Protein AF-A0A6I8RSV2-F1 (afdb_monomer)

Radius of gyration: 20.45 Å; Cα contacts (8 Å, |Δi|>4): 91; chains: 1; bounding box: 77×42×43 Å

Foldseek 3Di:
DDDPPVVVVVVVVVVVVCVVPDPDLPPLVVVQPPPPCLVVCVVVVVLVVLLVQLPDPDPSSVLSSLVSLVVSDDPVCLCVSLPLSNLLSLLVQLPDPPPSSVVSSVVCCVPRHDPVSNVVSVVVVVVVVVPDDDDPPDDDDD

Secondary structure (DSSP, 8-state):
--SHHHHHHHHHHHHHHHHHH---HHHHHHHTT-TT-HHHHHHTTHHHHHHHHTT-S-HHHHHHHHHHHHHH--TTTHHHHT-HHHHHHHHHHHT-S-HHHHHHHHHHHHHHS-HHHHHHHHHHHHHTT---PPPP------

Nearest PDB structures (foldseek):
  7dvq-assembly1_K  TM=7.542E-01  e=1.918E-08  Homo sapiens
  3vld-assembly1_A  TM=6.665E-01  e=7.549E-01  Saccharomyces cerevisiae S288C
  3c2h-assembly1_A  TM=5.890E-01  e=7.549E-01  unclassified
  4a3t-assembly1_A  TM=6.501E-01  e=1.222E+00  Saccharomyces cerevisiae W303
  4fp7-assembly1_B  TM=6.631E-01  e=1.513E+00  Saccharomyces cerevisiae S288C

Organism: Xenopus tropicalis (NCBI:txid8364)

Structure (mmCIF, N/CA/C/O backbone):
data_AF-A0A6I8RSV2-F1
#
_entry.id   AF-A0A6I8RSV2-F1
#
loop_
_atom_site.group_PDB
_atom_site.id
_atom_site.type_symbol
_atom_site.label_atom_id
_atom_site.label_alt_id
_atom_site.label_comp_id
_atom_site.label_asym_id
_atom_site.label_entity_id
_atom_site.label_seq_id
_atom_site.pdbx_PDB_ins_code
_atom_site.Cartn_x
_atom_site.Cartn_y
_atom_site.Cartn_z
_atom_site.occupancy
_atom_site.B_iso_or_equiv
_atom_site.auth_seq_id
_atom_site.auth_comp_id
_atom_site.auth_asym_id
_atom_site.auth_atom_id
_atom_site.pdbx_PDB_model_num
ATOM 1 N N . MET A 1 1 ? 21.950 -19.221 -25.359 1.00 44.84 1 MET A N 1
ATOM 2 C CA . MET A 1 1 ? 20.824 -18.276 -25.510 1.00 44.84 1 MET A CA 1
ATOM 3 C C . MET A 1 1 ? 19.569 -19.102 -25.289 1.00 44.84 1 MET A C 1
ATOM 5 O O . MET A 1 1 ? 19.241 -19.859 -26.190 1.00 44.84 1 MET A O 1
ATOM 9 N N . GLY A 1 2 ? 18.957 -19.069 -24.098 1.00 49.88 2 GLY A N 1
ATOM 10 C CA . GLY A 1 2 ? 17.680 -19.771 -23.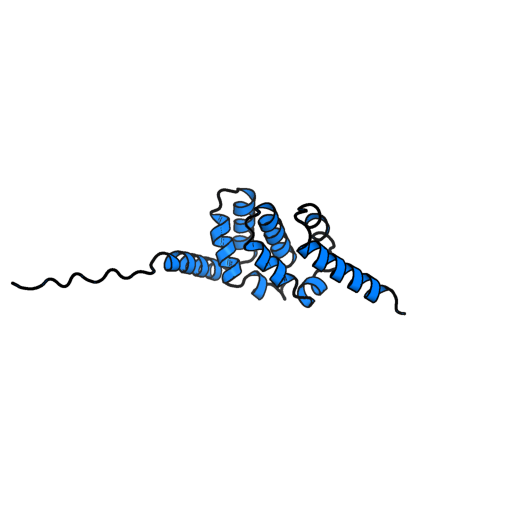895 1.00 49.88 2 GLY A CA 1
ATOM 11 C C . GLY A 1 2 ? 17.271 -20.220 -22.487 1.00 49.88 2 GLY A C 1
ATOM 12 O O . GLY A 1 2 ? 16.111 -20.569 -22.338 1.00 49.88 2 GLY A O 1
ATOM 13 N N . ASP A 1 3 ? 18.130 -20.203 -21.462 1.00 44.06 3 ASP A N 1
ATOM 14 C CA . ASP A 1 3 ? 17.811 -20.995 -20.250 1.00 44.06 3 ASP A CA 1
ATOM 15 C C . ASP A 1 3 ? 17.241 -20.188 -19.061 1.00 44.06 3 ASP A C 1
ATOM 17 O O . ASP A 1 3 ? 16.464 -20.707 -18.267 1.00 44.06 3 ASP A O 1
ATOM 21 N N . GLY A 1 4 ? 17.523 -18.881 -18.970 1.00 42.50 4 GLY A N 1
ATOM 22 C CA . GLY A 1 4 ? 17.167 -18.081 -17.787 1.00 42.50 4 GLY A CA 1
ATOM 23 C C . GLY A 1 4 ? 15.700 -17.637 -17.680 1.00 42.50 4 GLY A C 1
ATOM 24 O O . GLY A 1 4 ? 15.196 -17.469 -16.573 1.00 42.50 4 GLY A O 1
ATOM 25 N N . GLU A 1 5 ? 14.989 -17.436 -18.794 1.00 40.91 5 GLU A N 1
ATOM 26 C CA . GLU A 1 5 ? 13.594 -16.959 -18.749 1.00 40.91 5 GLU A CA 1
ATOM 27 C C . GLU A 1 5 ? 12.603 -18.076 -18.399 1.00 40.91 5 GLU A C 1
ATOM 29 O O . GLU A 1 5 ? 11.626 -17.830 -17.691 1.00 40.91 5 GLU A O 1
ATOM 34 N N . SER A 1 6 ? 12.881 -19.314 -18.818 1.00 44.44 6 SER A N 1
ATOM 35 C CA . SER A 1 6 ? 11.992 -20.454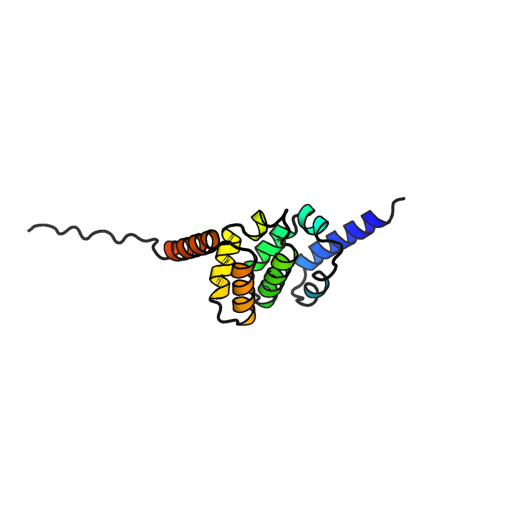 -18.574 1.00 44.44 6 SER A CA 1
ATOM 36 C C . SER A 1 6 ? 12.036 -20.916 -17.113 1.00 44.44 6 SER A C 1
ATOM 38 O O . SER A 1 6 ? 10.990 -21.188 -16.529 1.00 44.44 6 SER A O 1
ATOM 40 N N . GLU A 1 7 ? 13.214 -20.923 -16.478 1.00 44.97 7 GLU A N 1
ATOM 41 C CA . GLU A 1 7 ? 13.347 -21.228 -15.042 1.00 44.97 7 GLU A CA 1
ATOM 42 C C . GLU A 1 7 ? 12.704 -20.145 -14.163 1.00 44.97 7 GLU A C 1
ATOM 44 O O . GLU A 1 7 ? 12.111 -20.434 -13.124 1.00 44.97 7 GLU A O 1
ATOM 49 N N . ARG A 1 8 ? 12.760 -18.882 -14.602 1.00 45.16 8 ARG A N 1
ATOM 50 C CA . ARG A 1 8 ? 12.161 -17.741 -13.895 1.00 45.16 8 ARG A CA 1
ATOM 51 C C . ARG A 1 8 ? 10.645 -17.698 -14.044 1.00 45.16 8 ARG A C 1
ATOM 53 O O . ARG A 1 8 ? 9.963 -17.355 -13.082 1.00 45.16 8 ARG A O 1
ATOM 60 N N . PHE A 1 9 ? 10.109 -18.079 -15.201 1.00 42.41 9 PHE A N 1
ATOM 61 C CA . PHE A 1 9 ? 8.670 -18.250 -15.388 1.00 42.41 9 PHE A CA 1
ATOM 62 C C . PHE A 1 9 ? 8.132 -19.403 -14.532 1.00 42.41 9 PHE A C 1
ATOM 64 O O . PHE A 1 9 ? 7.121 -19.234 -13.853 1.00 42.41 9 PHE A O 1
ATOM 71 N N . GLN A 1 10 ? 8.863 -20.522 -14.465 1.00 45.84 10 GLN A N 1
ATOM 72 C CA . GLN A 1 10 ? 8.545 -21.634 -13.568 1.00 45.84 10 GLN A CA 1
ATOM 73 C C . GLN A 1 10 ? 8.584 -21.186 -12.097 1.00 45.84 10 GLN A C 1
ATOM 75 O O . GLN A 1 10 ? 7.672 -21.500 -11.343 1.00 45.84 10 GLN A O 1
ATOM 80 N N . TYR A 1 11 ? 9.581 -20.387 -11.699 1.00 46.59 11 TYR A N 1
ATOM 81 C CA . TYR A 1 11 ? 9.684 -19.817 -10.350 1.00 46.59 11 TYR A CA 1
ATOM 82 C C . TYR A 1 11 ? 8.512 -18.882 -10.019 1.00 46.59 11 TYR A C 1
ATOM 84 O O . TYR A 1 11 ? 7.946 -18.965 -8.934 1.00 46.59 11 TYR A O 1
ATOM 92 N N . LEU A 1 12 ? 8.094 -18.030 -10.960 1.00 41.88 12 LEU A N 1
ATOM 93 C CA . LEU A 1 12 ? 6.939 -17.144 -10.789 1.00 41.88 12 LEU A CA 1
ATOM 94 C C . LEU A 1 12 ? 5.614 -17.915 -10.737 1.00 41.88 12 LEU A C 1
ATOM 96 O O . LEU A 1 12 ? 4.751 -17.569 -9.935 1.00 41.88 12 LEU A O 1
ATOM 100 N N . GLN A 1 13 ? 5.451 -18.976 -11.530 1.00 44.72 13 GLN A N 1
ATOM 101 C CA . GLN A 1 13 ? 4.284 -19.854 -11.430 1.00 44.72 13 GLN A CA 1
ATOM 102 C C . GLN A 1 13 ? 4.264 -20.626 -10.107 1.00 44.72 13 GLN A C 1
ATOM 104 O O . GLN A 1 13 ? 3.213 -20.687 -9.470 1.00 44.72 13 GLN A O 1
ATOM 109 N N . THR A 1 14 ? 5.407 -21.144 -9.650 1.00 46.81 14 THR A N 1
ATOM 110 C CA . THR A 1 14 ? 5.541 -21.769 -8.326 1.00 46.81 14 THR A CA 1
ATOM 111 C C . THR A 1 14 ? 5.180 -20.777 -7.227 1.00 46.81 14 THR A C 1
ATOM 113 O O . THR A 1 14 ? 4.382 -21.110 -6.366 1.00 46.81 14 THR A O 1
ATOM 116 N N . LEU A 1 15 ? 5.652 -19.532 -7.308 1.00 46.44 15 LEU A N 1
ATOM 117 C CA . LEU A 1 15 ? 5.315 -18.475 -6.354 1.00 46.44 15 LEU A CA 1
ATOM 118 C C . LEU A 1 15 ? 3.823 -18.154 -6.327 1.00 46.44 15 LEU A C 1
ATOM 120 O O . LEU A 1 15 ? 3.233 -18.097 -5.256 1.00 46.44 15 LEU A O 1
ATOM 124 N N . VAL A 1 16 ? 3.195 -17.965 -7.489 1.00 47.09 16 VAL A N 1
ATOM 125 C CA . VAL A 1 16 ? 1.747 -17.716 -7.584 1.00 47.09 16 VAL A CA 1
ATOM 126 C C . VAL A 1 16 ? 0.939 -18.900 -7.040 1.00 47.09 16 VAL A C 1
ATOM 128 O O . VAL A 1 16 ? -0.121 -18.690 -6.451 1.00 47.09 16 VAL A O 1
ATOM 131 N N . THR A 1 17 ? 1.451 -20.123 -7.189 1.00 43.25 17 THR A N 1
ATOM 132 C CA . THR A 1 17 ? 0.830 -21.348 -6.666 1.00 43.25 17 THR A CA 1
ATOM 133 C C . THR A 1 17 ? 1.038 -21.479 -5.152 1.00 43.25 17 THR A C 1
ATOM 135 O O . THR A 1 17 ? 0.083 -21.732 -4.430 1.00 43.25 17 THR A O 1
ATOM 138 N N . GLU A 1 18 ? 2.229 -21.185 -4.624 1.00 46.03 18 GLU A N 1
ATOM 139 C CA . GLU A 1 18 ? 2.501 -21.154 -3.177 1.00 46.03 18 GLU A CA 1
ATOM 140 C C . GLU A 1 18 ? 1.725 -20.040 -2.454 1.00 46.03 18 GLU A C 1
ATOM 142 O O . GLU A 1 18 ? 1.289 -20.232 -1.316 1.00 46.03 18 GLU A O 1
ATOM 147 N N . PHE A 1 19 ? 1.476 -18.912 -3.136 1.00 47.94 19 PHE A N 1
ATOM 148 C CA . PHE A 1 19 ? 0.572 -17.842 -2.694 1.00 47.94 19 PHE A CA 1
ATOM 149 C C . PHE A 1 19 ? -0.883 -18.310 -2.547 1.00 47.94 19 PHE A C 1
ATOM 151 O O . PHE A 1 19 ? -1.624 -17.729 -1.753 1.00 47.94 19 PHE A O 1
ATOM 158 N N . GLN A 1 20 ? -1.300 -19.316 -3.320 1.00 41.41 20 GLN A N 1
ATOM 159 C CA . GLN A 1 20 ? -2.643 -19.898 -3.256 1.00 41.41 20 GLN A CA 1
ATOM 160 C C . GLN A 1 20 ? -2.731 -21.045 -2.241 1.00 41.41 20 GLN A C 1
ATOM 162 O O . GLN A 1 20 ? -3.803 -21.249 -1.679 1.00 41.41 20 GLN A O 1
ATOM 167 N N . ASP A 1 21 ? -1.623 -21.744 -1.969 1.00 40.31 21 ASP A N 1
ATOM 168 C CA . ASP A 1 21 ? -1.639 -22.984 -1.181 1.00 40.31 21 ASP A CA 1
ATOM 169 C C . ASP A 1 21 ? -1.277 -22.824 0.307 1.00 40.31 21 ASP A C 1
ATOM 171 O O . ASP A 1 21 ? -1.641 -23.679 1.111 1.00 40.31 21 ASP A O 1
ATOM 175 N N . THR A 1 22 ? -0.580 -21.761 0.736 1.00 38.38 22 THR A N 1
ATOM 176 C CA . THR A 1 22 ? -0.007 -21.759 2.097 1.00 38.38 22 THR A CA 1
ATOM 177 C C . THR A 1 22 ? -0.469 -20.640 3.032 1.00 38.38 22 THR A C 1
ATOM 179 O O . THR A 1 22 ? -0.146 -19.461 2.900 1.00 38.38 22 THR A O 1
ATOM 18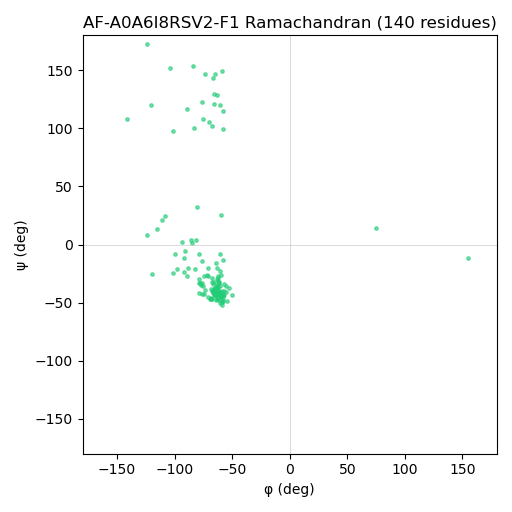2 N N . ASP A 1 23 ? -1.066 -21.072 4.143 1.00 48.44 23 ASP A N 1
ATOM 183 C CA . ASP A 1 23 ? -1.106 -20.403 5.450 1.00 48.44 23 ASP A CA 1
ATOM 184 C C . ASP A 1 23 ? 0.295 -20.158 6.072 1.00 48.44 23 ASP A C 1
ATOM 186 O O . ASP A 1 23 ? 0.444 -20.024 7.287 1.00 48.44 23 ASP A O 1
ATOM 190 N N . SER A 1 24 ? 1.357 -20.070 5.263 1.00 42.81 24 SER A N 1
ATOM 191 C CA . SER A 1 24 ? 2.727 -19.892 5.737 1.00 42.81 24 SER A CA 1
ATOM 192 C C . SER A 1 24 ? 3.174 -18.433 5.585 1.00 42.81 24 SER A C 1
ATOM 194 O O . SER A 1 24 ? 3.619 -17.944 4.551 1.00 42.81 24 SER A O 1
ATOM 196 N N . VAL A 1 25 ? 3.070 -17.712 6.698 1.00 48.03 25 VAL A N 1
ATOM 197 C CA . VAL A 1 25 ? 3.567 -16.339 6.901 1.00 48.03 25 VAL A CA 1
ATOM 198 C C . VAL A 1 25 ? 5.091 -16.220 6.657 1.00 48.03 25 VAL A C 1
ATOM 200 O O . VAL A 1 25 ? 5.606 -15.120 6.487 1.00 48.03 25 VAL A O 1
ATOM 203 N N . GLY A 1 26 ? 5.823 -17.338 6.571 1.00 42.19 26 GLY A N 1
ATOM 204 C CA . GLY A 1 26 ? 7.275 -17.365 6.364 1.00 42.19 26 GLY A CA 1
ATOM 205 C C . GLY A 1 26 ? 7.752 -17.025 4.944 1.00 42.19 26 GLY A C 1
ATOM 206 O O . GLY A 1 26 ? 8.853 -16.497 4.801 1.00 42.19 26 GLY A O 1
ATOM 207 N N . GLY A 1 27 ? 6.945 -17.267 3.902 1.00 45.47 27 GLY A N 1
ATOM 208 C CA . GLY A 1 27 ? 7.351 -17.029 2.504 1.00 45.47 27 GLY A CA 1
ATOM 209 C C . GLY A 1 27 ? 7.301 -15.556 2.080 1.00 45.47 27 GLY A C 1
ATOM 210 O O . GLY A 1 27 ? 8.163 -15.080 1.339 1.00 45.47 27 GLY A O 1
ATOM 211 N N . LEU A 1 28 ? 6.345 -14.793 2.624 1.00 45.75 28 LEU A N 1
ATOM 21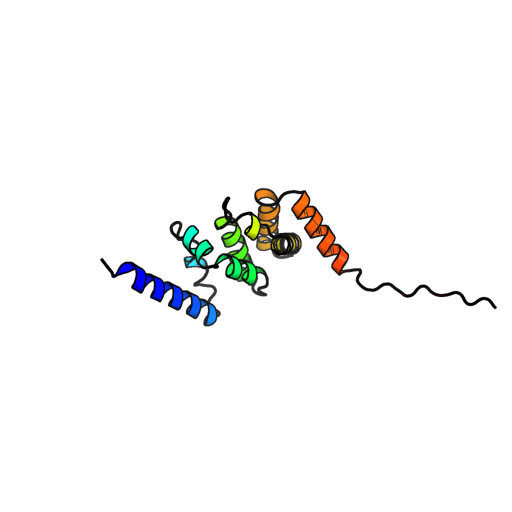2 C CA . LEU A 1 28 ? 6.141 -13.373 2.298 1.00 45.75 28 LEU A CA 1
ATOM 213 C C . LEU A 1 28 ? 7.335 -12.486 2.695 1.00 45.75 28 LEU A C 1
ATOM 215 O O . LEU A 1 28 ? 7.620 -11.495 2.019 1.00 45.75 28 LEU A O 1
ATOM 219 N N . CYS A 1 29 ? 8.071 -12.863 3.747 1.00 41.25 29 CYS A N 1
ATOM 220 C CA . CYS A 1 29 ? 9.256 -12.136 4.211 1.00 41.25 29 CYS A CA 1
ATOM 221 C C . CYS A 1 29 ? 10.467 -12.260 3.271 1.00 41.25 29 CYS A C 1
ATOM 223 O O . CYS A 1 29 ? 11.269 -11.330 3.218 1.00 41.25 29 CYS A O 1
ATOM 225 N N . ASN A 1 30 ? 10.597 -13.346 2.498 1.00 45.69 30 ASN A N 1
ATOM 226 C CA . ASN A 1 30 ? 11.757 -13.540 1.615 1.00 45.69 30 ASN A CA 1
ATOM 227 C C . ASN A 1 30 ? 11.583 -12.925 0.216 1.00 45.69 30 ASN A C 1
ATOM 229 O O . ASN A 1 30 ? 12.572 -12.644 -0.455 1.00 45.69 30 ASN A O 1
ATOM 233 N N . LEU A 1 31 ? 10.348 -12.660 -0.220 1.00 46.06 31 LEU A N 1
ATOM 234 C CA . LEU A 1 31 ? 10.064 -12.060 -1.533 1.00 46.06 31 LEU A CA 1
ATOM 235 C C . LEU A 1 31 ? 10.195 -10.535 -1.576 1.00 46.06 31 LEU A C 1
ATOM 237 O O . LEU A 1 31 ? 10.377 -9.966 -2.650 1.00 46.06 31 LEU A O 1
ATOM 241 N N . CYS A 1 32 ? 10.120 -9.857 -0.430 1.00 42.41 32 CYS A N 1
ATOM 242 C CA . CYS A 1 32 ? 10.064 -8.393 -0.383 1.00 42.41 32 CYS A CA 1
ATOM 243 C C . CYS A 1 32 ? 11.439 -7.697 -0.403 1.00 42.41 32 CYS A C 1
ATOM 245 O O . CYS A 1 32 ? 11.497 -6.473 -0.298 1.00 42.41 32 CYS A O 1
ATOM 247 N N . LEU A 1 33 ? 12.545 -8.441 -0.538 1.00 43.41 33 LEU A N 1
ATOM 248 C CA . LEU A 1 33 ? 13.905 -7.894 -0.434 1.00 43.41 33 LEU A CA 1
ATOM 249 C C . LEU A 1 33 ? 14.815 -8.144 -1.646 1.00 43.41 33 LEU A C 1
ATOM 251 O O . LEU A 1 33 ? 15.985 -7.761 -1.593 1.00 43.41 33 LEU A O 1
ATOM 255 N N . ASP A 1 34 ? 14.308 -8.674 -2.764 1.00 47.34 34 ASP A N 1
ATOM 256 C CA . ASP A 1 34 ? 15.084 -8.649 -4.008 1.00 47.34 34 ASP A CA 1
ATOM 257 C C . ASP A 1 34 ? 14.916 -7.290 -4.709 1.00 47.34 34 ASP A C 1
ATOM 259 O O . ASP A 1 34 ? 13.916 -6.996 -5.372 1.00 47.34 34 ASP A O 1
ATOM 263 N N . LYS A 1 35 ? 15.919 -6.422 -4.528 1.00 48.16 35 LYS A N 1
ATOM 264 C CA . LYS A 1 35 ? 15.984 -5.063 -5.096 1.00 48.16 35 LYS A CA 1
ATOM 265 C C . LYS A 1 35 ? 15.959 -5.029 -6.630 1.00 48.16 35 LYS A C 1
ATOM 267 O O . LYS A 1 35 ? 15.827 -3.943 -7.191 1.00 48.16 35 LYS A O 1
ATOM 272 N N . THR A 1 36 ? 16.055 -6.174 -7.302 1.00 51.94 36 THR A N 1
ATOM 273 C CA . THR A 1 36 ? 16.255 -6.262 -8.752 1.00 51.94 36 THR A CA 1
ATOM 274 C C . THR A 1 36 ? 14.944 -6.355 -9.541 1.00 51.94 36 THR A C 1
ATOM 276 O O . THR A 1 36 ? 14.950 -6.152 -10.749 1.00 51.94 36 THR A O 1
ATOM 279 N N . ASN A 1 37 ? 13.795 -6.585 -8.887 1.00 59.06 37 ASN A N 1
ATOM 280 C CA . ASN A 1 37 ? 12.561 -6.974 -9.588 1.00 59.06 37 ASN A CA 1
ATOM 281 C C . ASN A 1 37 ? 11.386 -5.975 -9.515 1.00 59.06 37 ASN A C 1
ATOM 283 O O . ASN A 1 37 ? 10.269 -6.332 -9.888 1.00 59.06 37 ASN A O 1
ATOM 287 N N . LYS A 1 38 ? 11.601 -4.720 -9.084 1.00 65.31 38 LYS A N 1
ATOM 288 C CA . LYS A 1 38 ? 10.515 -3.717 -8.958 1.00 65.31 38 LYS A CA 1
ATOM 289 C C . LYS A 1 38 ? 9.715 -3.512 -10.250 1.00 65.31 38 LYS A C 1
ATOM 291 O O . LYS A 1 38 ? 8.491 -3.527 -10.192 1.00 65.31 38 LYS A O 1
ATOM 296 N N . SER A 1 39 ? 10.383 -3.327 -11.391 1.00 62.25 39 SER A N 1
ATOM 297 C CA . SER A 1 39 ? 9.716 -3.132 -12.690 1.00 62.25 39 SER A CA 1
ATOM 298 C C . SER A 1 39 ? 8.885 -4.353 -13.076 1.00 62.25 39 SER A C 1
ATOM 300 O O . SER A 1 39 ? 7.709 -4.220 -13.377 1.00 62.25 39 SER A O 1
ATOM 302 N N . HIS A 1 40 ? 9.444 -5.554 -12.933 1.00 62.78 40 HIS A N 1
ATOM 303 C CA . HIS A 1 40 ? 8.748 -6.798 -13.256 1.00 62.78 40 HIS A CA 1
ATOM 304 C C . HIS A 1 40 ? 7.510 -7.053 -12.384 1.00 62.78 40 HIS A C 1
ATOM 306 O O . HIS A 1 40 ? 6.516 -7.582 -12.877 1.00 62.78 40 HIS A O 1
ATOM 312 N N . ILE A 1 41 ? 7.532 -6.674 -11.100 1.00 65.69 41 ILE A N 1
ATOM 313 C CA . ILE A 1 41 ? 6.353 -6.778 -10.221 1.00 65.69 41 ILE A CA 1
ATOM 314 C C . ILE A 1 41 ? 5.241 -5.830 -10.691 1.00 65.69 41 ILE A C 1
ATOM 316 O O . ILE A 1 41 ? 4.067 -6.198 -10.658 1.00 65.69 41 ILE A O 1
ATOM 320 N N . LEU A 1 42 ? 5.597 -4.627 -11.148 1.00 70.12 42 LEU A N 1
ATOM 321 C CA . LEU A 1 42 ? 4.632 -3.678 -11.704 1.00 70.12 42 LEU A CA 1
ATOM 322 C C . LEU A 1 42 ? 4.077 -4.179 -13.047 1.00 70.12 42 LEU A C 1
ATOM 324 O O . LEU A 1 42 ? 2.861 -4.220 -13.221 1.00 70.12 42 LEU A O 1
ATOM 328 N N . ASP A 1 43 ? 4.946 -4.661 -13.937 1.00 69.94 43 ASP A N 1
ATOM 329 C CA . ASP A 1 43 ? 4.578 -5.136 -15.278 1.00 69.94 43 ASP A CA 1
ATOM 330 C C . ASP A 1 43 ? 3.729 -6.420 -15.253 1.00 69.94 43 ASP A C 1
ATOM 332 O O . ASP A 1 43 ? 2.894 -6.638 -16.128 1.00 69.94 43 ASP A O 1
ATOM 336 N N . SER A 1 44 ? 3.899 -7.265 -14.232 1.00 66.19 44 SER A N 1
ATOM 337 C CA . SER A 1 44 ? 3.123 -8.505 -14.049 1.00 66.19 44 SER A CA 1
ATOM 338 C C . SER A 1 44 ? 1.779 -8.306 -13.336 1.00 66.19 44 SER A C 1
ATOM 340 O O . SER A 1 44 ? 1.059 -9.274 -13.096 1.00 66.19 44 SER A O 1
ATOM 342 N N . GLY A 1 45 ? 1.419 -7.069 -12.973 1.00 69.88 45 GLY A N 1
ATOM 343 C CA . GLY A 1 45 ? 0.194 -6.785 -12.220 1.00 69.88 45 GLY A CA 1
ATOM 344 C C . GLY A 1 45 ? 0.270 -7.162 -10.736 1.00 69.88 45 GLY A C 1
ATOM 345 O O . GLY A 1 45 ? -0.758 -7.185 -10.053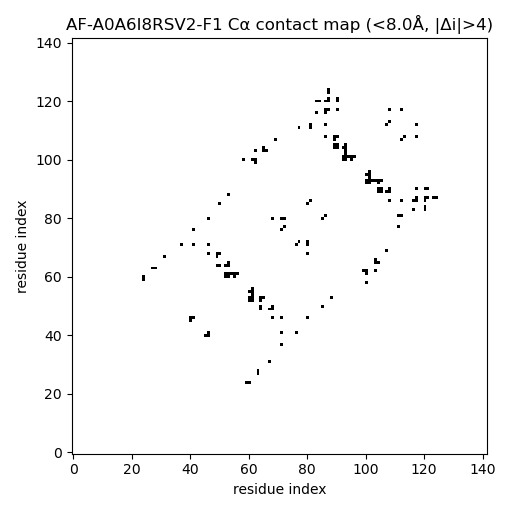 1.00 69.88 45 GLY A O 1
ATOM 346 N N . GLY A 1 46 ? 1.471 -7.413 -10.206 1.00 76.19 46 GLY A N 1
ATOM 347 C CA . GLY A 1 46 ? 1.693 -7.745 -8.799 1.00 76.19 46 GLY A CA 1
ATOM 348 C C . GLY A 1 46 ? 1.225 -6.651 -7.836 1.00 76.19 46 GLY A C 1
ATOM 349 O O . GLY A 1 46 ? 0.806 -6.958 -6.723 1.00 76.19 46 GLY A O 1
ATOM 350 N N . LEU A 1 47 ? 1.189 -5.387 -8.275 1.00 83.31 47 LEU A N 1
ATOM 351 C CA . LEU A 1 47 ? 0.674 -4.277 -7.467 1.00 83.31 47 LEU A CA 1
ATOM 352 C C . LEU A 1 47 ? -0.790 -4.486 -7.042 1.00 83.31 47 LEU A C 1
ATOM 354 O O . LEU A 1 47 ? -1.126 -4.263 -5.880 1.00 83.31 47 LEU A O 1
ATOM 358 N N . LYS A 1 48 ? -1.646 -5.006 -7.930 1.00 83.69 48 LYS A N 1
ATOM 359 C CA . LYS A 1 48 ? -3.052 -5.301 -7.603 1.00 83.69 48 LYS A CA 1
ATOM 360 C C . LYS A 1 48 ? -3.182 -6.395 -6.548 1.00 83.69 48 LYS A C 1
ATOM 362 O O . LYS A 1 48 ? -4.029 -6.295 -5.666 1.00 83.69 48 LYS A O 1
ATOM 367 N N . LEU A 1 49 ? -2.327 -7.418 -6.608 1.00 81.50 49 LEU A N 1
ATOM 368 C CA . LEU A 1 49 ? -2.299 -8.481 -5.599 1.00 81.50 49 LEU A CA 1
ATOM 369 C C . LEU A 1 49 ? -1.909 -7.922 -4.227 1.00 81.50 49 LEU A C 1
ATOM 371 O O . LEU A 1 49 ? -2.568 -8.225 -3.236 1.00 81.50 49 LEU A O 1
ATOM 375 N N . VAL A 1 50 ? -0.904 -7.042 -4.181 1.00 84.44 50 VAL A N 1
ATOM 376 C CA . VAL A 1 50 ? -0.487 -6.369 -2.942 1.00 84.44 50 VAL A CA 1
ATOM 377 C C . VAL A 1 50 ? -1.611 -5.486 -2.386 1.00 84.44 50 VAL A C 1
ATOM 379 O O . VAL A 1 50 ? -1.876 -5.529 -1.186 1.00 84.44 50 VAL A O 1
ATOM 382 N N . ILE A 1 51 ? -2.316 -4.731 -3.235 1.00 88.62 51 ILE A N 1
ATOM 383 C CA . ILE A 1 51 ? -3.477 -3.927 -2.812 1.00 88.62 51 ILE A CA 1
ATOM 384 C C . ILE A 1 51 ? -4.578 -4.829 -2.233 1.00 88.62 51 ILE A C 1
ATOM 386 O O . ILE A 1 51 ? -5.122 -4.526 -1.171 1.00 88.62 51 ILE A O 1
ATOM 390 N N . ASN A 1 52 ? -4.863 -5.975 -2.858 1.00 87.38 52 ASN A N 1
ATOM 391 C CA . ASN A 1 52 ? -5.851 -6.930 -2.348 1.00 87.38 52 ASN A CA 1
ATOM 392 C C . ASN A 1 52 ? -5.474 -7.483 -0.963 1.00 87.38 52 ASN A C 1
ATOM 394 O O . ASN A 1 52 ? -6.353 -7.708 -0.128 1.00 87.38 52 ASN A O 1
ATOM 398 N N . CYS A 1 53 ? -4.178 -7.650 -0.673 1.00 85.31 53 CYS A N 1
ATOM 399 C CA . CYS A 1 53 ? -3.705 -8.093 0.639 1.00 85.31 53 CYS A CA 1
ATOM 400 C C . CYS A 1 53 ? -4.037 -7.114 1.780 1.00 85.31 53 CYS A C 1
ATOM 402 O O . CYS A 1 53 ? -4.103 -7.551 2.931 1.00 85.31 53 CYS A O 1
ATOM 404 N N . LEU A 1 54 ? -4.315 -5.834 1.495 1.00 90.25 54 LEU A N 1
ATOM 405 C CA . LEU A 1 54 ? -4.776 -4.877 2.510 1.00 90.25 54 LEU A CA 1
ATOM 406 C C . LEU A 1 54 ? -6.127 -5.282 3.117 1.00 90.25 54 LEU A C 1
ATOM 408 O O . LEU A 1 54 ? -6.395 -4.984 4.273 1.00 90.25 54 LEU A O 1
ATOM 412 N N . SER A 1 55 ? -6.965 -6.015 2.381 1.00 89.31 55 SER A N 1
ATOM 413 C CA . SER A 1 55 ? -8.253 -6.510 2.892 1.00 89.31 55 SER A CA 1
ATOM 414 C C . SER A 1 55 ? -8.130 -7.784 3.746 1.00 89.31 55 SER A C 1
ATOM 416 O O . SER A 1 55 ? -9.140 -8.352 4.166 1.00 89.31 55 SER A O 1
ATOM 418 N N . SER A 1 56 ? -6.910 -8.267 4.006 1.00 88.38 56 SER A N 1
ATOM 419 C CA . SER A 1 56 ? -6.680 -9.466 4.813 1.00 88.38 56 SER A CA 1
ATOM 420 C C . SER A 1 56 ? -7.087 -9.267 6.275 1.00 88.38 56 SER A C 1
ATOM 422 O O . SER A 1 56 ? -6.850 -8.223 6.876 1.00 88.38 56 SER A O 1
ATOM 424 N N . ARG A 1 57 ? -7.633 -10.322 6.893 1.00 85.12 57 ARG A N 1
ATOM 425 C CA . ARG A 1 57 ? -7.893 -10.363 8.345 1.00 85.12 57 ARG A CA 1
ATOM 426 C C . ARG A 1 57 ? -6.626 -10.592 9.171 1.00 85.12 57 ARG A C 1
ATOM 428 O O . ARG A 1 57 ? -6.656 -10.432 10.386 1.00 85.12 57 ARG A O 1
ATOM 435 N N . ARG A 1 58 ? -5.529 -11.012 8.532 1.00 83.69 58 ARG A N 1
A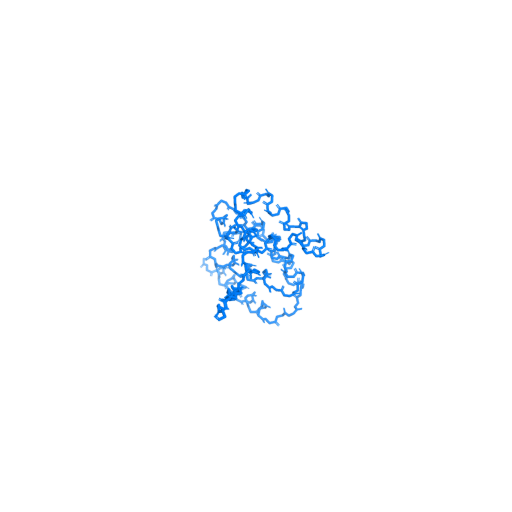TOM 436 C CA . ARG A 1 58 ? -4.253 -11.281 9.202 1.00 83.69 58 ARG A CA 1
ATOM 437 C C . ARG A 1 58 ? -3.419 -10.009 9.234 1.00 83.69 58 ARG A C 1
ATOM 439 O O . ARG A 1 58 ? -2.983 -9.530 8.189 1.00 83.69 58 ARG A O 1
ATOM 446 N N . GLU A 1 59 ? -3.142 -9.513 10.433 1.00 84.81 59 GLU A N 1
ATOM 447 C CA . GLU A 1 59 ? -2.374 -8.280 10.642 1.00 84.81 59 GLU A CA 1
ATOM 448 C C . GLU A 1 59 ? -0.987 -8.326 9.993 1.00 84.81 59 GLU A C 1
ATOM 450 O O . GLU A 1 59 ? -0.583 -7.358 9.358 1.00 84.81 59 GLU A O 1
ATOM 455 N N . GLU A 1 60 ? -0.290 -9.464 10.065 1.00 80.75 60 GLU A N 1
ATOM 456 C CA . GLU A 1 60 ? 1.019 -9.626 9.415 1.00 80.75 60 GLU A CA 1
ATOM 457 C C . GLU A 1 60 ? 0.925 -9.499 7.890 1.00 80.75 60 GLU A C 1
ATOM 459 O O . GLU A 1 60 ? 1.792 -8.896 7.269 1.00 80.75 60 GLU A O 1
ATOM 464 N N . THR A 1 61 ? -0.154 -9.995 7.273 1.00 80.12 61 THR A N 1
ATOM 465 C CA . THR A 1 61 ? -0.373 -9.836 5.826 1.00 80.12 61 THR A CA 1
ATOM 466 C C . THR A 1 61 ? -0.606 -8.371 5.460 1.00 80.12 61 THR A C 1
ATOM 468 O O . THR A 1 61 ? -0.069 -7.903 4.458 1.00 80.12 61 THR A O 1
ATOM 471 N N . VAL A 1 62 ? -1.355 -7.634 6.285 1.00 86.94 62 VAL A N 1
ATOM 472 C CA . VAL A 1 62 ? -1.567 -6.192 6.095 1.00 86.94 62 VAL A CA 1
ATOM 473 C C . VAL A 1 62 ? -0.253 -5.430 6.264 1.00 86.94 62 VAL A C 1
ATOM 475 O O . VAL A 1 62 ? 0.068 -4.582 5.436 1.00 86.94 62 VAL A O 1
ATOM 478 N N . LEU A 1 63 ? 0.542 -5.759 7.287 1.00 80.56 63 LEU A N 1
ATOM 479 C CA . LEU A 1 63 ? 1.854 -5.154 7.515 1.00 80.56 63 LEU A CA 1
ATOM 480 C C . LEU A 1 63 ? 2.785 -5.368 6.327 1.00 80.56 63 LEU A C 1
ATOM 482 O O . LEU A 1 63 ? 3.336 -4.390 5.835 1.00 80.56 63 LEU A O 1
ATOM 486 N N . SER A 1 64 ? 2.912 -6.604 5.834 1.00 76.62 64 SER A N 1
ATOM 487 C CA . SER A 1 64 ? 3.712 -6.896 4.642 1.00 76.62 64 SER A CA 1
ATOM 488 C C . SER A 1 64 ? 3.223 -6.103 3.433 1.00 76.62 64 SER A C 1
ATOM 490 O O . SER A 1 64 ? 4.029 -5.482 2.750 1.00 76.62 64 SER A O 1
ATOM 492 N N . ALA A 1 65 ? 1.911 -6.061 3.193 1.00 84.50 65 ALA A N 1
ATOM 493 C CA . ALA A 1 65 ? 1.350 -5.309 2.077 1.00 84.50 65 ALA A CA 1
ATOM 494 C C . ALA A 1 65 ? 1.674 -3.807 2.165 1.00 84.50 65 ALA A C 1
ATOM 496 O O . ALA A 1 65 ? 2.067 -3.211 1.165 1.00 84.50 65 ALA A O 1
ATOM 497 N N . LEU A 1 66 ? 1.586 -3.205 3.357 1.00 83.56 66 LEU A N 1
ATOM 498 C CA . LEU A 1 66 ? 1.940 -1.800 3.587 1.00 83.56 66 LEU A CA 1
ATOM 499 C C . LEU A 1 66 ? 3.398 -1.505 3.227 1.00 83.56 66 LEU A C 1
ATOM 501 O O . LEU A 1 66 ? 3.669 -0.587 2.450 1.00 83.56 66 LEU A O 1
ATOM 505 N N . THR A 1 67 ? 4.343 -2.287 3.752 1.00 79.81 67 THR A N 1
ATOM 506 C CA . TH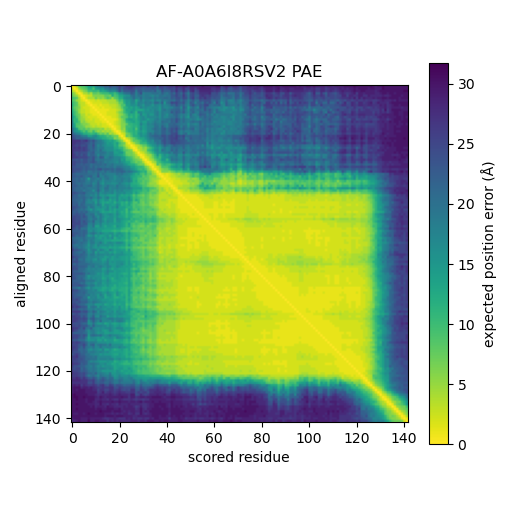R A 1 67 ? 5.770 -2.096 3.452 1.00 79.81 67 THR A CA 1
ATOM 507 C C . THR A 1 67 ? 6.079 -2.350 1.981 1.00 79.81 67 THR A C 1
ATOM 509 O O . THR A 1 67 ? 6.870 -1.612 1.388 1.00 79.81 67 THR A O 1
ATOM 512 N N . THR A 1 68 ? 5.439 -3.340 1.358 1.00 80.12 68 THR A N 1
ATOM 513 C CA . THR A 1 68 ? 5.604 -3.610 -0.073 1.00 80.12 68 THR A CA 1
ATOM 514 C C . THR A 1 68 ? 5.070 -2.462 -0.925 1.00 80.12 68 THR A C 1
ATOM 516 O O . THR A 1 68 ? 5.744 -2.065 -1.871 1.00 80.12 68 THR A O 1
ATOM 519 N N . LEU A 1 69 ? 3.926 -1.857 -0.584 1.00 85.69 69 LEU A N 1
ATOM 520 C CA . LEU A 1 69 ? 3.416 -0.674 -1.290 1.00 85.69 69 LEU A CA 1
ATOM 521 C C . LEU A 1 69 ? 4.373 0.516 -1.193 1.00 85.69 69 LEU A C 1
ATOM 523 O O . LEU A 1 69 ? 4.641 1.156 -2.208 1.00 85.69 69 LEU A O 1
ATOM 527 N N . MET A 1 70 ? 4.937 0.780 -0.010 1.00 83.50 70 MET A N 1
ATOM 528 C CA . MET A 1 70 ? 5.959 1.823 0.162 1.00 83.50 70 MET A CA 1
ATOM 529 C C . MET A 1 70 ? 7.182 1.556 -0.724 1.00 83.50 70 MET A C 1
ATOM 531 O O . MET A 1 70 ? 7.680 2.453 -1.400 1.00 83.50 70 MET A O 1
ATOM 535 N N . PHE A 1 71 ? 7.641 0.303 -0.779 1.00 81.81 71 PHE A N 1
ATOM 536 C CA . PHE A 1 71 ? 8.780 -0.089 -1.607 1.00 81.81 71 PHE A CA 1
ATOM 537 C C . PHE A 1 71 ? 8.491 0.014 -3.111 1.00 81.81 71 PHE A C 1
ATOM 539 O O . PHE A 1 71 ? 9.359 0.444 -3.879 1.00 81.81 71 PHE A O 1
ATOM 546 N N . LEU A 1 72 ? 7.291 -0.378 -3.538 1.00 81.81 72 LEU A N 1
ATOM 547 C CA . LEU A 1 72 ? 6.848 -0.334 -4.930 1.00 81.81 72 LEU A CA 1
ATOM 548 C C . LEU A 1 72 ? 6.429 1.067 -5.380 1.00 81.81 72 LEU A C 1
ATOM 550 O O . LEU A 1 72 ? 6.218 1.258 -6.576 1.00 81.81 72 LEU A O 1
ATOM 554 N N . CYS A 1 73 ? 6.333 2.046 -4.477 1.00 85.62 73 CYS A N 1
ATOM 555 C CA . CYS A 1 73 ? 5.997 3.419 -4.826 1.00 85.62 73 CYS A CA 1
ATOM 556 C C . CYS A 1 73 ? 7.151 4.085 -5.590 1.00 85.62 73 CYS A C 1
ATOM 558 O O . CYS A 1 73 ? 8.185 4.461 -5.039 1.00 85.62 73 CYS A O 1
ATOM 560 N N . THR A 1 74 ? 6.962 4.229 -6.897 1.00 85.19 74 THR A N 1
ATOM 561 C CA . THR A 1 74 ? 7.865 4.909 -7.829 1.00 85.19 74 THR A CA 1
ATOM 562 C C . THR A 1 74 ? 7.094 6.011 -8.547 1.00 85.19 74 THR A C 1
ATOM 564 O O . THR A 1 74 ? 5.873 6.085 -8.434 1.00 85.19 74 THR A O 1
ATOM 567 N N . ALA A 1 75 ? 7.768 6.859 -9.326 1.00 85.81 75 ALA A N 1
ATOM 568 C CA . ALA A 1 75 ? 7.072 7.866 -10.131 1.00 85.81 75 ALA A CA 1
ATOM 569 C C . ALA A 1 75 ? 6.008 7.250 -11.067 1.00 85.81 75 ALA A C 1
ATOM 571 O O . ALA A 1 75 ? 4.945 7.836 -11.232 1.00 85.81 75 ALA A O 1
ATOM 572 N N . ALA A 1 76 ? 6.264 6.055 -11.616 1.00 84.81 76 ALA A N 1
ATOM 573 C CA . ALA A 1 76 ? 5.353 5.369 -12.535 1.00 84.81 76 ALA A CA 1
ATOM 574 C C . ALA A 1 76 ? 4.151 4.711 -11.832 1.00 84.81 76 ALA A C 1
ATOM 576 O O . ALA A 1 76 ? 3.061 4.666 -12.389 1.00 84.81 76 ALA A O 1
ATOM 577 N N . SER A 1 77 ? 4.333 4.218 -10.605 1.00 86.38 77 SER A N 1
ATOM 578 C CA . SER A 1 77 ? 3.301 3.485 -9.854 1.00 86.38 77 SER A CA 1
ATOM 579 C C . SER A 1 77 ? 2.562 4.338 -8.822 1.00 86.38 77 SER A C 1
ATOM 581 O O . SER A 1 77 ? 1.577 3.879 -8.246 1.00 86.38 77 SER A O 1
ATOM 583 N N . ARG A 1 78 ? 3.000 5.581 -8.574 1.00 90.94 78 ARG A N 1
ATOM 584 C CA . ARG A 1 78 ? 2.455 6.447 -7.514 1.00 90.94 78 ARG A CA 1
ATOM 585 C C . ARG A 1 78 ? 0.948 6.648 -7.626 1.00 90.94 78 ARG A C 1
ATOM 587 O O . ARG A 1 78 ? 0.271 6.623 -6.604 1.00 90.94 78 ARG A O 1
ATOM 594 N N . THR A 1 79 ? 0.414 6.825 -8.832 1.00 92.38 79 THR A N 1
ATOM 595 C CA . THR A 1 79 ? -1.029 7.034 -9.035 1.00 92.38 79 THR A CA 1
ATOM 596 C C . THR A 1 79 ? -1.855 5.824 -8.601 1.00 92.38 79 THR A C 1
ATOM 598 O O . THR A 1 79 ? -2.917 5.995 -8.016 1.00 92.38 79 THR A O 1
ATOM 601 N N . GLU A 1 80 ? -1.360 4.607 -8.833 1.00 91.75 80 GLU A N 1
ATOM 602 C CA . GLU A 1 80 ? -2.042 3.374 -8.421 1.00 91.75 80 GLU A CA 1
ATOM 603 C C . GLU A 1 80 ? -1.827 3.088 -6.927 1.00 91.75 80 GLU A C 1
ATOM 605 O O . GLU A 1 80 ? -2.774 2.775 -6.211 1.00 91.75 80 GLU A O 1
ATOM 610 N N . VAL A 1 81 ? -0.605 3.298 -6.424 1.00 92.69 81 VAL A N 1
ATOM 611 C CA . VAL A 1 81 ? -0.266 3.155 -4.996 1.00 92.69 81 VAL A CA 1
ATOM 612 C C . VAL A 1 81 ? -1.044 4.145 -4.121 1.00 92.69 81 VAL A C 1
ATOM 614 O O . VAL A 1 81 ? -1.373 3.829 -2.984 1.00 92.69 81 VAL A O 1
ATOM 617 N N . THR A 1 82 ? -1.373 5.328 -4.640 1.00 95.69 82 THR A N 1
ATOM 618 C CA . THR A 1 82 ? -2.157 6.362 -3.937 1.00 95.69 82 THR A CA 1
ATOM 619 C C . THR A 1 82 ? -3.573 6.509 -4.495 1.00 95.69 82 THR A C 1
ATOM 621 O O . THR A 1 82 ? -4.201 7.562 -4.357 1.00 95.69 82 THR A O 1
ATOM 624 N N . ALA A 1 83 ? -4.095 5.450 -5.124 1.00 95.44 83 ALA A N 1
ATOM 625 C CA . ALA A 1 83 ? -5.475 5.419 -5.584 1.00 95.44 83 ALA A CA 1
ATOM 626 C C . ALA A 1 83 ? -6.448 5.627 -4.404 1.00 95.44 83 ALA A C 1
ATOM 628 O O . ALA A 1 83 ? -6.149 5.181 -3.292 1.00 95.44 83 ALA A O 1
ATOM 629 N N . PRO A 1 84 ? -7.631 6.237 -4.621 1.00 94.62 84 PRO A N 1
ATOM 630 C CA . PRO A 1 84 ? -8.548 6.602 -3.537 1.00 94.62 84 PRO A CA 1
ATOM 631 C C . PRO A 1 84 ? -8.859 5.464 -2.553 1.00 94.62 84 PRO A C 1
ATOM 633 O O . PRO A 1 84 ? -8.772 5.664 -1.346 1.00 94.62 84 PRO A O 1
ATOM 636 N N . ALA A 1 85 ? -9.111 4.251 -3.056 1.00 92.69 85 ALA A N 1
ATOM 637 C CA . ALA A 1 85 ? -9.385 3.077 -2.221 1.00 92.69 85 ALA A CA 1
ATOM 638 C C . ALA A 1 85 ? -8.197 2.679 -1.323 1.00 92.69 85 ALA A C 1
ATOM 640 O O . ALA A 1 85 ? -8.385 2.232 -0.191 1.00 92.69 85 ALA A O 1
ATOM 641 N N . VAL A 1 86 ? -6.962 2.858 -1.806 1.00 95.56 86 VAL A N 1
ATOM 642 C CA . VAL A 1 86 ? -5.756 2.594 -1.011 1.00 95.56 86 VAL A CA 1
ATOM 643 C C . VAL A 1 86 ? -5.618 3.653 0.075 1.00 95.56 86 VAL A C 1
ATOM 645 O O . VAL A 1 86 ? -5.403 3.305 1.232 1.00 95.56 86 VAL A O 1
ATOM 648 N N . VAL A 1 87 ? -5.803 4.933 -0.263 1.00 96.88 87 VAL A N 1
ATOM 649 C CA . VAL A 1 87 ? -5.726 6.037 0.708 1.00 96.88 87 VAL A CA 1
ATOM 650 C C . VAL A 1 87 ? -6.794 5.893 1.796 1.00 96.88 87 VAL A C 1
ATOM 652 O O . VAL A 1 87 ? -6.489 6.077 2.972 1.00 96.88 87 VAL A O 1
ATOM 655 N 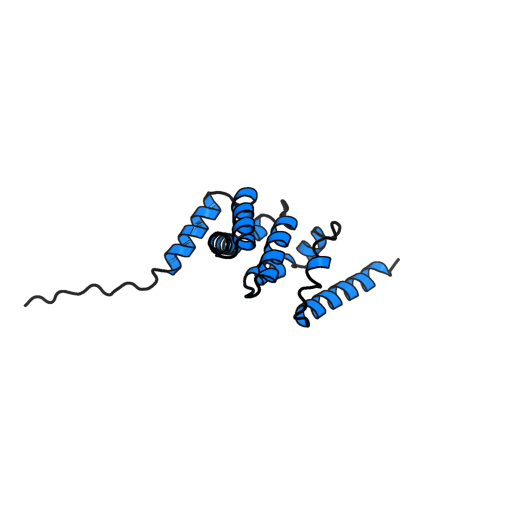N . GLU A 1 88 ? -8.011 5.481 1.441 1.00 95.06 88 GLU A N 1
ATOM 656 C CA . GLU A 1 88 ? -9.076 5.166 2.400 1.00 95.06 88 GLU A CA 1
ATOM 657 C C . GLU A 1 88 ? -8.670 4.033 3.355 1.00 95.06 88 GLU A C 1
ATOM 659 O O . GLU A 1 88 ? -8.809 4.167 4.575 1.00 95.06 88 GLU A O 1
ATOM 664 N N . CYS A 1 89 ? -8.073 2.955 2.829 1.00 95.06 89 CYS A N 1
ATOM 665 C CA . CYS A 1 89 ? -7.517 1.889 3.664 1.00 95.06 89 CYS A CA 1
ATOM 666 C C . CYS A 1 89 ? -6.460 2.432 4.635 1.00 95.06 89 CYS A C 1
ATOM 668 O O . CYS A 1 89 ? -6.489 2.090 5.816 1.00 95.06 89 CYS A O 1
ATOM 670 N N . MET A 1 90 ? -5.561 3.311 4.181 1.00 96.88 90 MET A N 1
ATOM 671 C CA . MET A 1 90 ? -4.533 3.909 5.043 1.00 96.88 90 MET A CA 1
ATOM 672 C C . MET A 1 90 ? -5.130 4.788 6.141 1.00 96.88 90 MET A C 1
ATOM 674 O O . MET A 1 90 ? -4.710 4.699 7.294 1.00 96.88 90 MET A O 1
ATOM 678 N N . VAL A 1 91 ? -6.144 5.597 5.823 1.00 96.44 91 VAL A N 1
ATOM 679 C CA . VAL A 1 91 ? -6.875 6.384 6.826 1.00 96.44 91 VAL A CA 1
ATOM 680 C C . VAL A 1 91 ? -7.493 5.455 7.868 1.00 96.44 91 VAL A C 1
ATOM 682 O O . VAL A 1 91 ? -7.264 5.649 9.062 1.00 96.44 91 VAL A O 1
ATOM 685 N N . ARG A 1 92 ? -8.183 4.388 7.451 1.00 94.94 92 ARG A N 1
ATOM 686 C CA . ARG A 1 92 ? -8.742 3.390 8.373 1.00 94.94 92 ARG A CA 1
ATOM 687 C C . ARG A 1 92 ? -7.662 2.716 9.227 1.00 94.94 92 ARG A C 1
ATOM 689 O O . ARG A 1 92 ? -7.839 2.568 10.434 1.00 94.94 92 ARG A O 1
ATOM 696 N N . PHE A 1 93 ? -6.540 2.324 8.631 1.00 94.38 93 PHE A N 1
ATOM 697 C CA . PHE A 1 93 ? -5.434 1.671 9.334 1.00 94.38 93 PHE A CA 1
ATOM 698 C C . PHE A 1 93 ? -4.717 2.587 10.319 1.00 94.38 93 PHE A C 1
ATOM 700 O O . PHE A 1 93 ? -4.299 2.110 11.372 1.00 94.38 93 PHE A O 1
ATOM 707 N N . SER A 1 94 ? -4.637 3.891 10.045 1.00 94.75 94 SER A N 1
ATOM 708 C CA . SER A 1 94 ? -4.080 4.873 10.987 1.00 94.75 94 SER A CA 1
ATOM 709 C C . SER A 1 94 ? -4.854 4.940 12.312 1.00 94.75 94 SER A C 1
ATOM 711 O O . SER A 1 94 ? -4.286 5.301 13.339 1.00 94.75 94 SER A O 1
ATOM 713 N N . LEU A 1 95 ? -6.124 4.519 12.305 1.00 94.44 95 LEU A N 1
ATOM 714 C CA . LEU A 1 95 ? -6.997 4.442 13.479 1.00 94.44 95 LEU A CA 1
ATOM 715 C C . LEU A 1 95 ? -6.990 3.054 14.148 1.00 94.44 95 LEU A C 1
ATOM 717 O O . LEU A 1 95 ? -7.729 2.829 15.106 1.00 94.44 95 LEU A O 1
ATOM 721 N N . SER A 1 96 ? -6.193 2.107 13.644 1.00 91.88 96 SER A N 1
ATOM 722 C CA . SER A 1 96 ? -6.106 0.751 14.193 1.00 91.88 96 SER A CA 1
ATOM 723 C C . SER A 1 96 ? -5.525 0.742 15.610 1.00 91.88 96 SER A C 1
ATOM 725 O O . SER A 1 96 ? -4.622 1.510 15.939 1.00 91.88 96 SER A O 1
ATOM 727 N N . THR A 1 97 ? -5.987 -0.190 16.446 1.00 92.62 97 THR A N 1
ATOM 728 C CA . THR A 1 97 ? -5.390 -0.456 17.766 1.00 92.62 97 THR A CA 1
ATOM 729 C C . THR A 1 97 ? -4.020 -1.132 17.657 1.00 92.62 97 THR A C 1
ATOM 731 O O . THR A 1 97 ? -3.216 -1.057 18.591 1.00 92.62 97 THR A O 1
ATOM 734 N N . ASN A 1 98 ? -3.713 -1.755 16.514 1.00 85.69 98 ASN A N 1
ATOM 735 C CA . ASN A 1 98 ? -2.394 -2.305 16.242 1.00 85.69 98 ASN A CA 1
ATOM 736 C C . ASN A 1 98 ? -1.407 -1.178 15.912 1.00 85.69 98 ASN A C 1
ATOM 738 O O . ASN A 1 98 ? -1.414 -0.618 14.815 1.00 85.69 98 ASN A O 1
ATOM 742 N N . ARG A 1 99 ? -0.500 -0.907 16.857 1.00 83.44 99 ARG A N 1
ATOM 743 C CA . ARG A 1 99 ? 0.500 0.167 16.761 1.00 83.44 99 ARG A CA 1
ATOM 744 C C . ARG A 1 99 ? 1.404 0.072 15.531 1.00 83.44 99 ARG A C 1
ATOM 746 O O . ARG A 1 99 ? 1.810 1.102 15.007 1.00 83.44 99 ARG A O 1
ATOM 753 N N . ARG A 1 100 ? 1.745 -1.135 15.064 1.00 83.88 100 ARG A N 1
ATOM 754 C CA . ARG A 1 100 ? 2.601 -1.291 13.875 1.00 83.88 100 ARG A CA 1
ATOM 755 C C . ARG A 1 100 ? 1.849 -0.851 12.621 1.00 83.88 100 ARG A C 1
ATOM 757 O O . ARG A 1 100 ? 2.381 -0.066 11.841 1.00 83.88 100 ARG A O 1
ATOM 764 N N . ILE A 1 101 ? 0.604 -1.304 12.478 1.00 84.12 101 ILE A N 1
ATOM 765 C CA . ILE A 1 101 ? -0.268 -0.940 11.355 1.00 84.12 101 ILE A CA 1
ATOM 766 C C . ILE A 1 101 ? -0.561 0.563 11.381 1.00 84.12 101 ILE A C 1
ATOM 768 O O . ILE A 1 101 ? -0.377 1.228 10.364 1.00 84.12 101 ILE A O 1
ATOM 772 N N . SER A 1 102 ? -0.938 1.118 12.540 1.00 86.00 102 SER A N 1
ATOM 773 C CA . SER A 1 102 ? -1.261 2.544 12.659 1.00 86.00 102 SER A CA 1
ATOM 774 C C . SER A 1 102 ? -0.071 3.438 12.316 1.00 86.00 102 SER A C 1
ATOM 776 O O . SER A 1 102 ? -0.226 4.433 11.608 1.00 86.00 102 SER A O 1
ATOM 778 N N . ASN A 1 103 ? 1.131 3.075 12.776 1.00 81.44 103 ASN A N 1
ATOM 779 C CA . ASN A 1 103 ? 2.342 3.848 12.514 1.00 81.44 103 ASN A CA 1
ATOM 780 C C . ASN A 1 103 ? 2.730 3.795 11.032 1.00 81.44 103 ASN A C 1
ATOM 782 O O . ASN A 1 103 ? 2.979 4.842 10.442 1.00 81.44 103 ASN A O 1
ATOM 786 N N . LEU A 1 104 ? 2.739 2.606 10.415 1.00 80.81 104 LEU A N 1
ATOM 787 C CA . LEU A 1 104 ? 3.062 2.473 8.990 1.00 80.81 104 LEU A CA 1
ATOM 788 C C . LEU A 1 104 ? 2.038 3.182 8.105 1.00 80.81 104 LEU A C 1
ATOM 790 O O . LEU A 1 104 ? 2.425 3.880 7.176 1.00 80.81 104 LEU A O 1
ATOM 794 N N . ALA A 1 105 ? 0.748 3.069 8.412 1.00 91.31 105 ALA A N 1
ATOM 795 C CA . ALA A 1 105 ? -0.281 3.791 7.676 1.00 91.31 105 ALA A CA 1
ATOM 796 C C . ALA A 1 105 ? -0.127 5.315 7.818 1.00 91.31 105 ALA A C 1
ATOM 798 O O . ALA A 1 105 ? -0.273 6.042 6.840 1.00 91.31 105 ALA A O 1
ATOM 799 N N . THR A 1 106 ? 0.235 5.805 9.009 1.00 87.44 106 THR A N 1
ATOM 800 C CA . THR A 1 106 ? 0.498 7.236 9.235 1.00 87.44 106 THR A CA 1
ATOM 801 C C . THR A 1 106 ? 1.691 7.725 8.414 1.00 87.44 106 THR A C 1
ATOM 803 O O . THR A 1 106 ? 1.574 8.738 7.731 1.00 87.44 106 THR A O 1
ATOM 806 N N . ILE A 1 107 ? 2.802 6.980 8.419 1.00 86.50 107 ILE A N 1
ATOM 807 C CA . ILE A 1 107 ? 3.980 7.281 7.588 1.00 86.50 107 ILE A CA 1
ATOM 808 C C . ILE A 1 107 ? 3.598 7.268 6.106 1.00 86.50 107 ILE A C 1
ATOM 810 O O . ILE A 1 107 ? 3.967 8.171 5.365 1.00 86.50 107 ILE A O 1
ATOM 814 N N . PHE A 1 108 ? 2.801 6.285 5.672 1.00 91.12 108 PHE A N 1
ATOM 815 C CA . PHE A 1 108 ? 2.352 6.207 4.286 1.00 91.12 108 PHE A CA 1
ATOM 816 C C . PHE A 1 108 ? 1.589 7.472 3.864 1.00 91.12 108 PHE A C 1
ATOM 818 O O . PHE A 1 108 ? 1.863 8.060 2.819 1.00 91.12 108 PHE A O 1
ATOM 825 N N . LEU A 1 109 ? 0.628 7.898 4.687 1.00 93.94 109 LEU A N 1
ATOM 826 C CA . LEU A 1 109 ? -0.180 9.088 4.424 1.00 93.94 109 LEU A CA 1
ATOM 827 C C . LEU A 1 109 ? 0.674 10.361 4.367 1.00 93.94 109 LEU A C 1
ATOM 829 O O . LEU A 1 109 ? 0.387 11.225 3.548 1.00 93.94 109 LEU A O 1
ATOM 833 N N . GLN A 1 110 ? 1.707 10.466 5.207 1.00 89.31 110 GLN A N 1
ATOM 834 C CA . GLN A 1 110 ? 2.595 11.631 5.270 1.00 89.31 110 GLN A CA 1
ATOM 835 C C . GLN A 1 110 ? 3.578 11.698 4.093 1.00 89.31 110 GLN A C 1
ATOM 837 O O . GLN A 1 110 ? 3.781 12.769 3.527 1.00 89.31 110 GLN A O 1
ATOM 842 N N . ASP A 1 111 ? 4.167 10.565 3.708 1.00 87.75 111 ASP A N 1
ATOM 843 C CA . ASP A 1 111 ? 5.281 10.542 2.752 1.00 87.75 111 ASP A CA 1
ATOM 844 C C . ASP A 1 111 ? 4.825 10.374 1.292 1.00 87.75 111 ASP A C 1
ATOM 846 O O . ASP A 1 111 ? 5.552 10.727 0.354 1.00 87.75 111 ASP A O 1
ATOM 850 N N . TYR A 1 112 ? 3.634 9.806 1.067 1.00 91.06 112 TYR A N 1
ATOM 851 C CA . TYR A 1 112 ? 3.192 9.421 -0.277 1.00 91.06 112 TYR A CA 1
ATOM 852 C C . TYR A 1 112 ? 1.921 10.121 -0.755 1.00 91.06 112 TYR A C 1
ATOM 854 O O . TYR A 1 112 ? 1.769 10.267 -1.972 1.00 91.06 112 TYR A O 1
ATOM 862 N N . CYS A 1 113 ? 1.052 10.575 0.152 1.00 95.12 113 CYS A N 1
ATOM 863 C CA . CYS A 1 113 ? -0.229 11.198 -0.183 1.00 95.12 113 CYS A CA 1
ATOM 864 C C . CYS A 1 113 ? -0.191 12.722 -0.003 1.00 95.12 113 CYS A C 1
ATOM 866 O O . CYS A 1 113 ? 0.525 13.252 0.837 1.00 95.12 113 CYS A O 1
ATOM 868 N N . SER A 1 114 ? -1.005 13.436 -0.781 1.00 95.75 114 SER A N 1
ATOM 869 C CA . SER A 1 114 ? -1.264 14.865 -0.558 1.00 95.75 114 SER A CA 1
ATOM 870 C C . SER A 1 114 ? -2.363 15.083 0.484 1.00 95.75 114 SER A C 1
ATOM 872 O O . SER A 1 114 ? -3.285 14.272 0.587 1.00 95.75 114 SER A O 1
ATOM 874 N N . ASP A 1 115 ? -2.340 16.225 1.179 1.00 94.31 115 ASP A N 1
ATOM 875 C CA . ASP A 1 115 ? -3.380 16.597 2.154 1.00 94.31 115 ASP A CA 1
ATOM 876 C C . ASP A 1 115 ? -4.793 16.513 1.565 1.00 94.31 115 ASP A C 1
ATOM 878 O O . ASP A 1 115 ? -5.720 16.048 2.226 1.00 94.31 115 ASP A O 1
ATOM 882 N N . LYS A 1 116 ? -4.944 16.891 0.289 1.00 95.69 116 LYS A N 1
ATOM 883 C CA . LYS A 1 116 ? -6.208 16.789 -0.444 1.00 95.69 116 LYS A CA 1
ATOM 884 C C . LYS A 1 116 ? -6.693 15.339 -0.543 1.00 95.69 116 LYS A C 1
ATOM 886 O O . LYS A 1 116 ? -7.832 15.070 -0.182 1.00 95.69 116 LYS A O 1
ATOM 891 N N . GLN A 1 117 ? -5.833 14.406 -0.966 1.00 95.56 117 GLN A N 1
ATOM 892 C CA . GLN A 1 117 ? -6.188 12.980 -1.049 1.00 95.56 117 GLN A CA 1
ATOM 893 C C . GLN A 1 117 ? -6.578 12.416 0.321 1.00 95.56 117 GLN A C 1
ATOM 895 O O . GLN A 1 117 ? -7.527 11.643 0.432 1.00 95.56 117 GLN A O 1
ATOM 900 N N . VAL A 1 118 ? -5.850 12.803 1.374 1.00 95.31 118 VAL A N 1
ATOM 901 C CA . VAL A 1 118 ? -6.136 12.345 2.740 1.00 95.31 118 VAL A CA 1
ATOM 902 C C . VAL A 1 118 ? -7.473 12.898 3.236 1.00 95.31 118 VAL A C 1
ATOM 904 O O . VAL A 1 118 ? -8.231 12.176 3.883 1.00 95.31 118 VAL A O 1
ATOM 907 N N . GLN A 1 119 ? -7.777 14.160 2.936 1.00 94.31 119 GLN A N 1
ATOM 908 C CA . GLN A 1 119 ? -9.029 14.794 3.330 1.00 94.31 119 GLN A CA 1
ATOM 909 C C . GLN A 1 119 ? -10.233 14.182 2.603 1.00 94.31 119 GLN A C 1
ATOM 911 O O . GLN A 1 119 ? -11.196 13.790 3.259 1.00 94.31 119 GLN A O 1
ATOM 916 N N . GLU A 1 120 ? -10.140 13.994 1.285 1.00 94.00 120 GLU A N 1
ATOM 917 C CA . GLU A 1 120 ? -11.178 13.328 0.486 1.00 94.00 120 GLU A CA 1
ATOM 918 C C . GLU A 1 120 ? -11.468 11.909 1.012 1.00 94.00 120 GLU A C 1
ATOM 920 O O . GLU A 1 120 ? -12.624 11.521 1.189 1.00 94.00 120 GLU A O 1
ATOM 925 N N . ALA A 1 121 ? -10.427 11.141 1.350 1.00 92.88 121 ALA A N 1
ATOM 926 C CA . ALA A 1 121 ? -10.579 9.796 1.907 1.00 92.88 121 ALA A CA 1
ATOM 927 C C . ALA A 1 121 ? -11.252 9.782 3.295 1.00 92.88 121 ALA A C 1
ATOM 929 O O . ALA A 1 121 ? -12.059 8.895 3.598 1.00 92.88 121 ALA A O 1
ATOM 930 N N . LYS A 1 122 ? -10.953 10.774 4.146 1.00 89.81 122 LYS A N 1
ATOM 931 C CA . LYS A 1 122 ? -11.616 10.942 5.449 1.00 89.81 122 LYS A CA 1
ATOM 932 C C . LYS A 1 122 ? -13.098 11.272 5.285 1.00 89.81 122 LYS A C 1
ATOM 934 O O . LYS A 1 122 ? -13.922 10.718 6.009 1.00 89.81 122 LYS A O 1
ATOM 939 N N . GLU A 1 123 ? -13.440 12.131 4.331 1.00 87.25 123 GLU A N 1
ATOM 940 C CA . GLU A 1 123 ? -14.824 12.522 4.051 1.00 87.25 123 GLU A CA 1
ATOM 941 C C . GLU A 1 123 ? -15.650 11.340 3.533 1.00 87.25 123 GLU A C 1
ATOM 943 O O . GLU A 1 123 ? -16.757 11.110 4.021 1.00 87.25 123 GLU A O 1
ATOM 948 N N . LEU A 1 124 ? -15.106 10.531 2.619 1.00 78.00 124 LEU A N 1
ATOM 949 C CA . LEU A 1 124 ? -15.760 9.314 2.118 1.00 78.00 124 LEU A CA 1
ATOM 950 C C . LEU A 1 124 ? -16.046 8.304 3.238 1.00 78.00 124 LEU A C 1
ATOM 952 O O . LEU A 1 124 ? -17.156 7.772 3.338 1.00 78.00 124 LEU A O 1
ATOM 956 N N . SER A 1 125 ? -15.079 8.117 4.140 1.00 67.38 125 SER A N 1
ATOM 957 C CA . SER A 1 125 ? -15.232 7.244 5.309 1.00 67.38 125 SER A CA 1
ATOM 958 C C . SER A 1 125 ? -16.375 7.706 6.224 1.00 67.38 125 SER A C 1
ATOM 960 O O . SER A 1 125 ? -17.095 6.874 6.775 1.00 67.38 125 SER A O 1
ATOM 962 N N . GLN A 1 126 ? -16.588 9.021 6.360 1.00 62.59 126 GLN A N 1
ATOM 963 C CA . GLN A 1 126 ?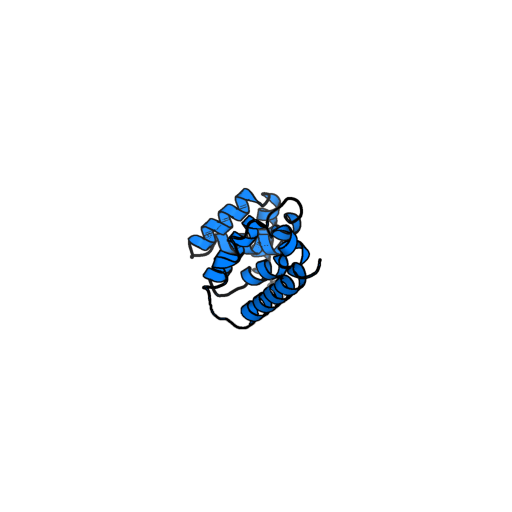 -17.673 9.588 7.170 1.00 62.59 126 GLN A CA 1
ATOM 964 C C . GLN A 1 126 ? -19.050 9.513 6.492 1.00 62.59 126 GLN A C 1
ATOM 966 O O . GLN A 1 126 ? -20.047 9.274 7.172 1.00 62.59 126 GLN A O 1
ATOM 971 N N . HIS A 1 127 ? -19.127 9.652 5.166 1.00 54.56 127 HIS A N 1
ATOM 972 C CA . HIS A 1 127 ? -20.399 9.585 4.433 1.00 54.56 127 HIS A CA 1
ATOM 973 C C . HIS A 1 127 ? -20.986 8.168 4.368 1.00 54.56 127 HIS A C 1
ATOM 975 O O . HIS A 1 127 ? -22.207 8.014 4.330 1.00 54.56 127 HIS A O 1
ATOM 981 N N . SER A 1 128 ? -20.154 7.125 4.446 1.00 52.31 128 SER A N 1
ATOM 982 C CA . SER A 1 128 ? -20.633 5.735 4.530 1.00 52.31 128 SER A CA 1
ATOM 983 C C . SER A 1 128 ? -21.433 5.424 5.813 1.00 52.31 128 SER A C 1
ATOM 985 O O . SER A 1 128 ? -22.177 4.446 5.848 1.00 52.31 128 SER A O 1
ATOM 987 N N . ALA A 1 129 ? -21.344 6.276 6.846 1.00 47.81 129 ALA A N 1
ATOM 988 C CA . ALA A 1 129 ? -22.075 6.135 8.109 1.00 47.81 129 ALA A CA 1
ATOM 989 C C . ALA A 1 129 ? -23.445 6.851 8.142 1.00 47.81 129 ALA A C 1
ATOM 991 O O . ALA A 1 129 ? -24.180 6.692 9.114 1.00 47.81 129 ALA A O 1
ATOM 992 N N . LEU A 1 130 ? -23.815 7.622 7.108 1.00 47.31 130 LEU A N 1
ATOM 993 C CA . LEU A 1 130 ? -25.038 8.453 7.089 1.00 47.31 130 LEU A CA 1
ATOM 994 C C . LEU A 1 130 ? -26.124 7.959 6.111 1.00 47.31 130 LEU A C 1
ATOM 996 O O . LEU A 1 130 ? -27.015 8.706 5.715 1.00 47.31 130 LEU A O 1
ATOM 1000 N N . GLY A 1 131 ? -26.083 6.683 5.731 1.00 48.34 131 GLY A N 1
ATOM 1001 C CA . GLY A 1 131 ? -26.915 6.102 4.672 1.00 48.34 131 GLY A CA 1
ATOM 1002 C C . GLY A 1 131 ? -28.362 5.720 5.014 1.00 48.34 131 GLY A C 1
ATOM 1003 O O . GLY A 1 131 ? -28.849 4.763 4.419 1.00 48.34 131 GLY A O 1
ATOM 1004 N N . ILE A 1 132 ? -29.069 6.407 5.922 1.00 52.81 132 ILE A N 1
ATOM 1005 C CA . ILE A 1 132 ? -30.541 6.295 6.009 1.00 52.81 132 ILE A CA 1
ATOM 1006 C C . ILE A 1 132 ? -31.145 7.678 6.309 1.00 52.81 132 ILE A C 1
ATOM 1008 O O . ILE A 1 132 ? -31.025 8.150 7.441 1.00 52.81 132 ILE A O 1
ATOM 1012 N N . PRO A 1 133 ? -31.819 8.340 5.351 1.00 52.66 133 PRO A N 1
ATOM 1013 C CA . PRO A 1 133 ? -32.676 9.470 5.685 1.00 52.66 133 PRO A CA 1
ATOM 1014 C C . PRO A 1 133 ? -33.856 8.975 6.537 1.00 52.66 133 PRO A C 1
ATOM 1016 O O . PRO A 1 133 ? -34.620 8.104 6.121 1.00 52.66 133 PRO A O 1
ATOM 1019 N N . LEU A 1 134 ? -33.983 9.516 7.751 1.00 44.19 134 LEU A N 1
ATOM 1020 C CA . LEU A 1 134 ? -35.157 9.339 8.607 1.00 44.19 134 LEU A CA 1
ATOM 1021 C C . LEU A 1 134 ? -36.357 10.019 7.911 1.00 44.19 134 LEU A C 1
ATOM 1023 O O . LEU A 1 134 ? -36.209 11.174 7.507 1.00 44.19 134 LEU A O 1
ATOM 1027 N N . PRO A 1 135 ? -37.522 9.368 7.741 1.00 52.09 135 PRO A N 1
ATOM 1028 C CA . PRO A 1 135 ? -38.680 10.028 7.146 1.00 52.09 135 PRO A CA 1
ATOM 1029 C C . PRO A 1 135 ? -39.133 11.195 8.034 1.00 52.09 135 PRO A C 1
ATOM 1031 O O . PRO A 1 135 ? -39.324 11.023 9.239 1.00 52.09 135 PRO A O 1
ATOM 1034 N N . GLU A 1 136 ? -39.294 12.380 7.439 1.00 52.56 136 GLU A N 1
ATOM 1035 C CA . GLU A 1 136 ? -39.826 13.554 8.129 1.00 52.56 136 GLU A CA 1
ATOM 1036 C C . GLU A 1 136 ? -41.242 13.256 8.632 1.00 52.56 136 GLU A C 1
ATOM 1038 O O . GLU A 1 136 ? -42.150 12.936 7.859 1.00 52.56 136 GLU A O 1
ATOM 1043 N N . SER A 1 137 ? -41.421 13.350 9.951 1.00 48.62 137 SER A N 1
ATOM 1044 C CA . SER A 1 137 ? -42.714 13.259 10.617 1.00 48.62 137 SER A CA 1
ATOM 1045 C C . SER A 1 137 ? -43.639 14.343 10.069 1.00 48.62 137 SER A C 1
ATOM 1047 O O . SER A 1 137 ? -43.579 15.501 10.482 1.00 48.62 137 SER A O 1
ATOM 1049 N N . THR A 1 138 ? -44.513 13.970 9.141 1.00 44.06 138 THR A N 1
ATOM 1050 C CA . THR A 1 138 ? -45.611 14.824 8.698 1.00 44.06 138 THR A CA 1
ATOM 1051 C C . THR A 1 138 ? -46.585 14.983 9.863 1.00 44.06 138 THR A C 1
ATOM 1053 O O . THR A 1 138 ? -47.357 14.084 10.190 1.00 44.06 138 THR A O 1
ATOM 1056 N N . GLN A 1 139 ? -46.516 16.135 10.535 1.00 52.34 139 GLN A N 1
ATOM 1057 C CA . GLN A 1 139 ? -47.546 16.571 11.472 1.00 52.34 139 GLN A CA 1
ATOM 1058 C C . GLN A 1 139 ? -48.880 16.641 10.722 1.00 52.34 139 GLN A C 1
ATOM 1060 O O . GLN A 1 139 ? -49.047 17.439 9.801 1.00 52.34 139 GLN A O 1
ATOM 1065 N N . HIS A 1 140 ? -49.821 15.787 11.114 1.00 48.50 140 HIS A N 1
ATOM 1066 C CA . HIS A 1 140 ? -51.207 15.853 10.671 1.00 48.50 140 HIS A CA 1
ATOM 1067 C C . HIS A 1 140 ? -51.903 16.998 11.429 1.00 48.50 140 HIS A C 1
ATOM 1069 O O . HIS A 1 140 ? -51.880 16.979 12.664 1.00 48.50 140 HIS A O 1
ATOM 1075 N N . PRO A 1 141 ? -52.487 18.004 10.755 1.00 57.22 141 PRO A N 1
ATOM 1076 C CA . PRO A 1 141 ? -53.362 18.953 11.424 1.00 57.22 141 PRO A CA 1
ATOM 1077 C C . PRO A 1 141 ? -54.712 18.296 11.756 1.00 57.22 141 PRO A C 1
ATOM 1079 O O . PRO A 1 141 ? -55.172 17.397 11.053 1.00 57.22 141 PRO A O 1
ATOM 1082 N N . ILE A 1 142 ? -55.256 18.749 12.885 1.00 62.38 142 ILE A N 1
ATOM 1083 C CA . ILE A 1 142 ? -56.435 18.272 13.627 1.00 62.38 142 ILE A CA 1
ATOM 1084 C C . ILE A 1 142 ? -57.728 18.436 12.824 1.00 62.38 142 ILE A C 1
ATOM 1086 O O . ILE A 1 142 ? -57.874 19.498 12.177 1.00 62.38 142 ILE A O 1
#

Sequence (142 aa):
MGDGESERFQYLQTLVTEFQDTDSVGGLCNLCLDKTNKSHILDSGGLKLVINCLSSRREETVLSALTTLMFLCTAASRTEVTAPAVVECMVRFSLSTNRRISNLATIFLQDYCSDKQVQEAKELSQHSALGIPLPESTQHPI

Solvent-accessible surface area (backbone atoms only — not comparable to full-atom values): 8515 Å² total; per-residue (Å²): 141,80,68,70,65,60,57,49,50,51,49,51,51,50,48,59,48,48,71,73,71,52,98,55,77,71,60,65,70,69,68,77,70,62,88,86,45,63,66,59,39,56,76,70,50,44,56,59,57,41,59,56,33,56,76,47,92,46,65,68,51,27,47,51,24,53,56,48,50,62,70,58,52,40,91,88,38,36,68,68,64,55,26,67,73,48,44,32,49,30,57,56,33,42,70,40,90,50,64,68,48,14,50,53,24,45,50,47,51,68,77,72,45,54,71,66,58,54,50,54,28,53,51,54,63,55,55,71,74,63,83,68,86,78,81,80,83,77,80,77,83,132

Mean predicted aligned error: 13.02 Å

pLDDT: mean 71.38, std 20.27, range [38.38, 96.88]

InterPro domains:
  IPR011989 Armadillo-like helical [G3DSA:1.25.10.10] (10-131)
  IPR016024 Armadillo-type fold [SSF48371] (25-116)
  IPR042462 Armadillo repeat-containing protein 7 [PTHR46263] (25-139)